Protein AF-A0A6C8Y350-F1 (afdb_monomer_lite)

Foldseek 3Di:
DLVVVLVVLVVVLVVLVVVLVVLVVVLVVLVVVLVVLVVVLVVLVVVLVVLVVVDDDDDDPVRVVVSVVVNVVSVVSSVVSVVVSVVSVVVSVVSVVVSVVSVVVSVVSVVVSVVSVVVVVVVVVD

Structure (mmCIF, N/CA/C/O backbone):
data_AF-A0A6C8Y350-F1
#
_entry.id   AF-A0A6C8Y350-F1
#
loop_
_atom_site.group_PDB
_atom_site.id
_atom_site.type_symbol
_atom_site.label_atom_id
_atom_site.label_alt_id
_atom_site.label_comp_id
_atom_site.label_asym_id
_atom_site.label_entity_id
_atom_site.label_seq_id
_atom_site.pdbx_PDB_ins_code
_atom_site.Cartn_x
_atom_site.Cartn_y
_atom_site.Cartn_z
_atom_site.occupancy
_atom_site.B_iso_or_equiv
_atom_site.auth_seq_id
_atom_site.auth_comp_id
_atom_site.auth_asym_id
_atom_site.auth_atom_id
_atom_site.pdbx_PDB_model_num
ATOM 1 N N . MET A 1 1 ? 29.084 -4.853 -32.382 1.00 86.06 1 MET A N 1
ATOM 2 C CA . MET A 1 1 ? 29.095 -4.407 -30.968 1.00 86.06 1 MET A CA 1
ATOM 3 C C . MET A 1 1 ? 27.786 -3.712 -30.556 1.00 86.06 1 MET A C 1
ATOM 5 O O . MET A 1 1 ? 27.165 -4.170 -29.607 1.00 86.06 1 MET A O 1
ATOM 9 N N . LEU A 1 2 ? 27.299 -2.685 -31.273 1.00 89.25 2 LEU A N 1
ATOM 10 C CA . LEU A 1 2 ? 26.067 -1.946 -30.910 1.00 89.25 2 LEU A CA 1
ATOM 11 C C . LEU A 1 2 ? 24.802 -2.822 -30.794 1.00 89.25 2 LEU A C 1
ATOM 13 O O . LEU A 1 2 ? 24.074 -2.724 -29.812 1.00 89.25 2 LEU A O 1
ATOM 17 N N . HIS A 1 3 ? 24.592 -3.763 -31.719 1.00 90.69 3 HIS A N 1
ATOM 18 C CA . HIS A 1 3 ? 23.486 -4.729 -31.644 1.00 90.69 3 HIS A CA 1
ATOM 19 C C . HIS A 1 3 ? 23.534 -5.631 -30.394 1.00 90.69 3 HIS A C 1
ATOM 21 O O . HIS A 1 3 ? 22.498 -5.986 -29.835 1.00 90.69 3 HIS A O 1
ATOM 27 N N . GLN A 1 4 ? 24.731 -6.002 -29.923 1.00 93.12 4 GLN A N 1
ATOM 28 C CA . GLN A 1 4 ? 24.886 -6.769 -28.680 1.00 93.12 4 GLN A CA 1
ATOM 29 C C . GLN A 1 4 ? 24.568 -5.895 -27.462 1.00 93.12 4 GLN A C 1
ATOM 31 O O . GLN A 1 4 ? 23.874 -6.344 -26.552 1.00 93.12 4 GLN A O 1
ATOM 36 N N . LEU A 1 5 ? 25.001 -4.630 -27.474 1.00 93.88 5 LEU A N 1
ATOM 37 C CA . LEU A 1 5 ? 24.667 -3.667 -26.426 1.00 93.88 5 LEU A CA 1
ATOM 38 C C . LEU A 1 5 ? 23.150 -3.420 -26.350 1.00 93.88 5 LEU A C 1
ATOM 40 O O . LEU A 1 5 ? 22.596 -3.391 -25.252 1.00 93.88 5 LEU A O 1
ATOM 44 N N . MET A 1 6 ? 22.469 -3.337 -27.498 1.00 94.44 6 MET A N 1
ATOM 45 C CA . MET A 1 6 ? 21.007 -3.243 -27.570 1.00 94.44 6 MET A CA 1
ATOM 46 C C . MET A 1 6 ? 20.327 -4.439 -26.891 1.00 94.44 6 MET A C 1
ATOM 48 O O . MET A 1 6 ? 19.475 -4.250 -26.024 1.00 94.44 6 MET A O 1
ATOM 52 N N . LYS A 1 7 ? 20.753 -5.673 -27.204 1.00 95.31 7 LYS A N 1
ATOM 53 C CA . LYS A 1 7 ? 20.214 -6.892 -26.570 1.00 95.31 7 LYS A CA 1
ATOM 54 C C . LYS A 1 7 ? 20.367 -6.873 -25.046 1.00 95.31 7 LYS A C 1
ATOM 56 O O . LYS A 1 7 ? 19.434 -7.244 -24.334 1.00 95.31 7 LYS A O 1
ATOM 61 N N . ILE A 1 8 ? 21.513 -6.411 -24.540 1.00 95.62 8 ILE A N 1
ATOM 62 C CA . ILE A 1 8 ? 21.757 -6.269 -23.095 1.00 95.62 8 ILE A CA 1
ATOM 63 C C . ILE A 1 8 ? 20.777 -5.260 -22.480 1.00 95.62 8 ILE A C 1
ATOM 65 O O . ILE A 1 8 ? 20.184 -5.530 -21.434 1.00 95.62 8 ILE A O 1
ATOM 69 N N . LYS A 1 9 ? 20.560 -4.109 -23.128 1.00 94.31 9 LYS A N 1
ATOM 70 C CA . LYS A 1 9 ? 19.629 -3.084 -22.633 1.00 94.31 9 LYS A CA 1
ATOM 71 C C . LYS A 1 9 ? 18.176 -3.558 -22.646 1.00 94.31 9 LYS A C 1
ATOM 73 O O . LYS A 1 9 ? 17.492 -3.357 -21.647 1.00 94.31 9 LYS A O 1
ATOM 78 N N . GLN A 1 10 ? 17.744 -4.257 -23.693 1.00 96.19 10 GLN A N 1
ATOM 79 C CA . GLN A 1 10 ? 16.412 -4.873 -23.773 1.00 96.19 10 GLN A CA 1
ATOM 80 C C . GLN A 1 10 ? 16.207 -5.967 -22.717 1.00 96.19 10 GLN A C 1
ATOM 82 O O . GLN A 1 10 ? 15.108 -6.153 -22.195 1.00 96.19 10 GLN A O 1
ATOM 87 N N . HIS A 1 11 ? 17.252 -6.730 -22.383 1.00 96.94 11 HIS A N 1
ATOM 88 C CA . HIS A 1 11 ? 17.182 -7.685 -21.278 1.00 96.94 11 HIS A CA 1
ATOM 89 C C . HIS A 1 11 ? 17.015 -6.970 -19.931 1.00 96.94 11 HIS A C 1
ATOM 91 O O . HIS A 1 11 ? 16.112 -7.313 -19.171 1.00 96.94 11 HIS A O 1
ATOM 97 N N . ARG A 1 12 ? 17.814 -5.926 -19.674 1.00 96.62 12 ARG A N 1
ATOM 98 C CA . ARG A 1 12 ? 17.698 -5.113 -18.455 1.00 96.62 12 ARG A CA 1
ATOM 99 C C . ARG A 1 12 ? 16.334 -4.433 -18.332 1.00 96.62 12 ARG A C 1
ATOM 101 O O . ARG A 1 12 ? 15.776 -4.394 -17.246 1.00 96.62 12 ARG A O 1
ATOM 108 N N . GLU A 1 13 ? 15.787 -3.925 -19.431 1.00 98.00 13 GLU A N 1
ATOM 109 C CA . GLU A 1 13 ? 14.442 -3.348 -19.463 1.00 98.00 13 GLU A CA 1
ATOM 110 C C . GLU A 1 13 ? 13.376 -4.365 -19.052 1.00 98.00 13 GLU A C 1
ATOM 112 O O . GLU A 1 13 ? 12.533 -4.061 -18.213 1.00 98.00 13 GLU A O 1
ATOM 117 N N . ARG A 1 14 ? 13.429 -5.585 -19.603 1.00 97.75 14 ARG A N 1
ATOM 118 C CA . ARG A 1 14 ? 12.512 -6.666 -19.217 1.00 97.75 14 ARG A CA 1
ATOM 119 C C . ARG A 1 14 ? 12.624 -6.998 -17.729 1.00 97.75 14 ARG A C 1
ATOM 121 O O . ARG A 1 14 ? 11.594 -7.147 -17.082 1.00 97.75 14 ARG A O 1
ATOM 128 N N . GLY A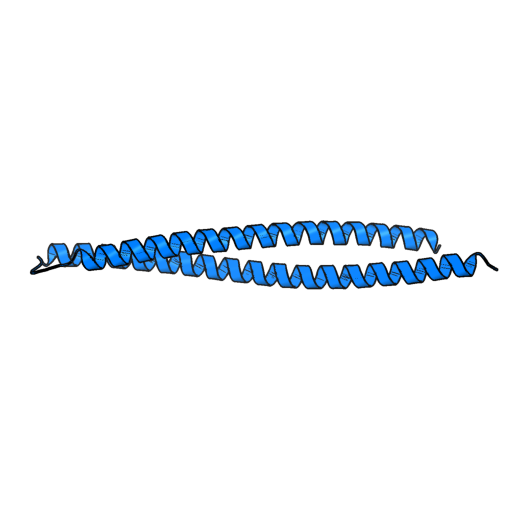 1 15 ? 13.845 -7.057 -17.191 1.00 97.94 15 GLY A N 1
ATOM 129 C CA . GLY A 1 15 ? 14.082 -7.231 -15.753 1.00 97.94 15 GLY A CA 1
ATOM 130 C C . GLY A 1 15 ? 13.403 -6.141 -14.920 1.00 97.94 15 GLY A C 1
ATOM 131 O O . GLY A 1 15 ? 12.556 -6.447 -14.089 1.00 97.94 15 GLY A O 1
ATOM 132 N N . LEU A 1 16 ? 13.671 -4.872 -15.238 1.00 97.69 16 LEU A N 1
ATOM 133 C CA . LEU A 1 16 ? 13.087 -3.726 -14.530 1.00 97.69 16 LEU A CA 1
ATOM 134 C C . LEU A 1 16 ? 11.557 -3.675 -14.628 1.00 97.69 16 LEU A C 1
ATOM 136 O O . LEU A 1 16 ? 10.896 -3.323 -13.659 1.00 97.69 16 LEU A O 1
ATOM 140 N N . ARG A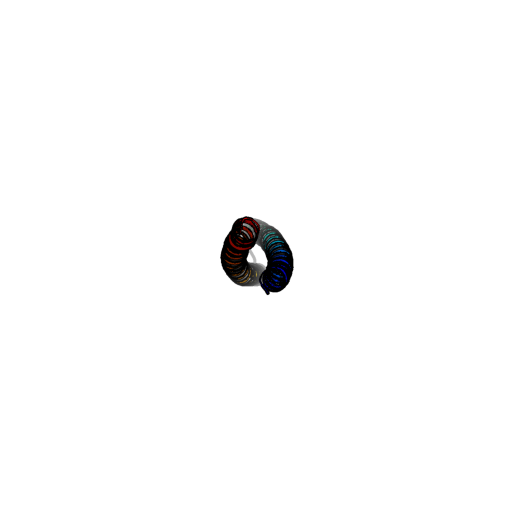 1 17 ? 10.969 -4.031 -15.778 1.00 97.94 17 ARG A N 1
ATOM 141 C CA . ARG A 1 17 ? 9.504 -4.106 -15.929 1.00 97.94 17 ARG A CA 1
ATOM 142 C C . ARG A 1 17 ? 8.896 -5.210 -15.062 1.00 97.94 17 ARG A C 1
ATOM 144 O O . ARG A 1 17 ? 7.820 -5.008 -14.504 1.00 97.94 17 ARG A O 1
ATOM 151 N N . ASN A 1 18 ? 9.567 -6.357 -14.951 1.00 98.06 18 ASN A N 1
ATOM 152 C CA . ASN A 1 18 ? 9.116 -7.456 -14.099 1.00 98.06 18 ASN A CA 1
ATOM 153 C C . ASN A 1 18 ? 9.198 -7.084 -12.615 1.00 98.06 18 ASN A C 1
ATOM 155 O O . ASN A 1 18 ? 8.242 -7.324 -11.882 1.00 98.06 18 ASN A O 1
ATOM 159 N N . GLU A 1 19 ? 10.306 -6.468 -12.195 1.00 97.69 19 GLU A N 1
ATOM 160 C CA . GLU A 1 19 ? 10.481 -5.944 -10.836 1.00 97.69 19 GLU A CA 1
ATOM 161 C C . GLU A 1 19 ? 9.413 -4.895 -10.518 1.00 97.69 19 GLU A C 1
ATOM 163 O O . GLU A 1 19 ? 8.705 -5.036 -9.529 1.00 97.69 19 GLU A O 1
ATOM 168 N N . LEU A 1 20 ? 9.191 -3.926 -11.412 1.00 97.94 20 LEU A N 1
ATOM 169 C CA . LEU A 1 20 ? 8.147 -2.913 -11.249 1.00 97.94 20 LEU A CA 1
ATOM 170 C C . LEU A 1 20 ? 6.764 -3.551 -11.066 1.00 97.94 20 LEU A C 1
ATOM 172 O O . LEU A 1 20 ? 6.050 -3.222 -10.125 1.00 97.94 20 LEU A O 1
ATOM 176 N N . ALA A 1 21 ? 6.397 -4.502 -11.930 1.00 97.69 21 ALA A N 1
ATOM 177 C CA . ALA A 1 21 ? 5.117 -5.197 -11.829 1.00 97.69 21 ALA A CA 1
ATOM 178 C C . ALA A 1 21 ? 4.977 -5.974 -10.510 1.00 97.69 21 ALA A C 1
ATOM 180 O O . ALA A 1 21 ? 3.879 -6.055 -9.956 1.00 97.69 21 ALA A O 1
ATOM 181 N N . HIS A 1 22 ? 6.069 -6.546 -10.001 1.00 97.94 22 HIS A N 1
ATOM 182 C CA . HIS A 1 22 ? 6.086 -7.219 -8.709 1.00 97.94 22 HIS A CA 1
ATOM 183 C C . HIS A 1 22 ? 5.900 -6.228 -7.552 1.00 97.94 22 HIS A C 1
ATOM 185 O O . HIS A 1 22 ? 4.991 -6.416 -6.743 1.00 97.94 22 HIS A O 1
ATOM 191 N N . THR A 1 23 ? 6.677 -5.143 -7.520 1.00 97.75 23 THR A N 1
ATOM 192 C CA . THR A 1 23 ? 6.593 -4.091 -6.496 1.00 97.75 23 THR A CA 1
ATOM 193 C C . THR A 1 23 ? 5.208 -3.442 -6.473 1.00 97.75 23 THR A C 1
ATOM 195 O O . THR A 1 23 ? 4.628 -3.283 -5.401 1.00 97.75 23 THR A O 1
ATOM 198 N N . THR A 1 24 ? 4.608 -3.158 -7.636 1.00 96.75 24 THR A N 1
ATOM 199 C CA . THR A 1 24 ? 3.238 -2.627 -7.720 1.00 96.75 24 THR A CA 1
ATOM 200 C C . THR A 1 24 ? 2.211 -3.599 -7.129 1.00 96.75 24 THR A C 1
ATOM 202 O O . THR A 1 24 ? 1.317 -3.168 -6.401 1.00 96.75 24 THR A O 1
ATOM 205 N N . ARG A 1 25 ? 2.330 -4.910 -7.391 1.00 97.94 25 ARG A N 1
ATOM 206 C CA . ARG A 1 25 ? 1.424 -5.916 -6.801 1.00 97.94 25 ARG A CA 1
ATOM 207 C C . ARG A 1 25 ? 1.564 -5.985 -5.284 1.00 97.94 25 ARG A C 1
ATOM 209 O O . ARG A 1 25 ? 0.549 -5.990 -4.596 1.00 97.94 25 ARG A O 1
ATOM 216 N N . LEU A 1 26 ? 2.794 -6.006 -4.768 1.00 98.00 26 LEU A N 1
ATOM 217 C CA . LEU A 1 26 ? 3.040 -5.986 -3.323 1.00 98.00 26 LEU A CA 1
ATOM 218 C C . LEU A 1 26 ? 2.462 -4.722 -2.681 1.00 98.00 26 LEU A C 1
ATOM 220 O O . LEU A 1 26 ? 1.812 -4.799 -1.643 1.00 98.00 26 LEU A O 1
ATOM 224 N N . ARG A 1 27 ? 2.632 -3.560 -3.324 1.00 97.75 27 ARG A N 1
ATOM 225 C CA . ARG A 1 27 ? 2.075 -2.293 -2.837 1.00 97.75 27 ARG A CA 1
ATOM 226 C C . ARG A 1 27 ? 0.551 -2.350 -2.730 1.00 97.75 27 ARG A C 1
ATOM 228 O O . ARG A 1 27 ? 0.009 -1.958 -1.702 1.00 97.75 27 ARG A O 1
ATOM 235 N N . GLN A 1 28 ? -0.122 -2.889 -3.748 1.00 97.31 28 GLN A N 1
ATOM 236 C CA . GLN A 1 28 ? -1.577 -3.081 -3.742 1.00 97.31 28 GLN A CA 1
ATOM 237 C C . GLN A 1 28 ? -2.039 -4.062 -2.656 1.00 97.31 28 GLN A C 1
ATOM 239 O O . GLN A 1 28 ? -3.062 -3.826 -2.021 1.00 97.31 28 GLN A O 1
ATOM 244 N N . GLN A 1 29 ? -1.292 -5.143 -2.414 1.00 98.06 29 GLN A N 1
ATOM 245 C CA . GLN A 1 29 ? -1.593 -6.085 -1.329 1.00 98.06 29 GLN A CA 1
ATOM 246 C C . GLN A 1 29 ? -1.497 -5.409 0.042 1.00 98.06 29 GLN A C 1
ATOM 248 O O . GLN A 1 29 ? -2.428 -5.503 0.837 1.00 98.06 29 GLN A O 1
ATOM 253 N N . VAL A 1 30 ? -0.423 -4.655 0.290 1.00 98.06 30 VAL A N 1
ATOM 254 C CA . VAL A 1 30 ? -0.251 -3.900 1.541 1.00 98.06 30 VAL A CA 1
ATOM 255 C C . VAL A 1 30 ? -1.359 -2.854 1.716 1.00 98.06 30 VAL A C 1
ATOM 257 O O . VAL A 1 30 ? -1.876 -2.676 2.815 1.00 98.06 30 VAL A O 1
ATOM 260 N N . GLU A 1 31 ? -1.773 -2.180 0.642 1.00 97.75 31 GLU A N 1
ATOM 261 C CA . GLU A 1 31 ? -2.889 -1.226 0.676 1.00 97.75 31 GLU A CA 1
ATOM 262 C C . GLU A 1 31 ? -4.218 -1.901 1.068 1.00 97.75 31 GLU A C 1
ATOM 264 O O . GLU A 1 31 ? -4.959 -1.379 1.906 1.00 97.75 31 GLU A O 1
ATOM 269 N N . GLN A 1 32 ? -4.489 -3.097 0.536 1.00 98.19 32 GLN A N 1
ATOM 270 C CA . GLN A 1 32 ? -5.648 -3.905 0.927 1.00 98.19 32 GLN A CA 1
ATOM 271 C C . GLN A 1 32 ? -5.574 -4.336 2.398 1.00 98.19 32 GLN A C 1
ATOM 273 O O . GLN A 1 32 ? -6.566 -4.218 3.118 1.00 98.19 32 GLN A O 1
ATOM 278 N N . GLU A 1 33 ? -4.408 -4.778 2.874 1.00 98.00 33 GLU A N 1
ATOM 279 C CA . GLU A 1 33 ? -4.200 -5.136 4.282 1.00 98.00 33 GLU A CA 1
ATOM 280 C C . GLU A 1 33 ? -4.441 -3.945 5.218 1.00 98.00 33 GLU A C 1
ATOM 282 O O . GLU A 1 33 ? -5.121 -4.088 6.234 1.00 98.00 33 GLU A O 1
ATOM 287 N N . ILE A 1 34 ? -3.948 -2.752 4.864 1.00 98.25 34 ILE A N 1
ATOM 288 C CA . ILE A 1 34 ? -4.207 -1.519 5.622 1.00 98.25 34 ILE A CA 1
ATOM 289 C C . ILE A 1 34 ? -5.712 -1.248 5.702 1.00 98.25 34 ILE A C 1
ATOM 291 O O . ILE A 1 34 ? -6.213 -0.934 6.783 1.00 98.25 34 ILE A O 1
ATOM 295 N N . SER A 1 35 ? -6.435 -1.381 4.587 1.00 98.06 35 SER A N 1
ATOM 296 C CA . SER A 1 35 ? -7.885 -1.164 4.546 1.00 98.06 35 SER A CA 1
ATOM 297 C C . SER A 1 35 ? -8.639 -2.149 5.449 1.00 98.06 35 SER A C 1
ATOM 299 O O . SER A 1 35 ? -9.472 -1.731 6.257 1.00 98.06 35 SER A O 1
ATOM 301 N N . LEU A 1 36 ? -8.287 -3.437 5.402 1.00 98.31 36 LEU A N 1
ATOM 302 C CA . LEU A 1 36 ? -8.869 -4.465 6.272 1.00 98.31 36 LEU A CA 1
ATOM 303 C C . LEU A 1 36 ? -8.580 -4.194 7.754 1.00 98.31 36 LEU A C 1
ATOM 305 O O . LEU A 1 36 ? -9.481 -4.261 8.591 1.00 98.31 36 LEU A O 1
ATOM 309 N N . LEU A 1 37 ? -7.342 -3.823 8.095 1.00 98.31 37 LEU A N 1
ATOM 310 C CA . LEU A 1 37 ? -6.976 -3.463 9.466 1.00 98.31 37 LEU A CA 1
ATOM 311 C C . LEU A 1 37 ? -7.742 -2.227 9.955 1.00 98.31 37 LEU A C 1
ATOM 313 O O . LEU A 1 37 ? -8.166 -2.187 11.109 1.00 98.31 37 LEU A O 1
ATOM 317 N N . GLN A 1 38 ? -7.953 -1.225 9.097 1.00 98.19 38 GLN A N 1
ATOM 318 C CA . GLN A 1 38 ? -8.768 -0.052 9.427 1.00 98.19 38 GLN A CA 1
ATOM 319 C C . GLN A 1 38 ? -10.224 -0.432 9.692 1.00 98.19 38 GLN A C 1
ATOM 321 O O . GLN A 1 38 ? -10.800 0.049 10.670 1.00 98.19 38 GLN A O 1
ATOM 326 N N . GLN A 1 39 ? -10.802 -1.319 8.878 1.00 98.19 39 GLN A N 1
ATOM 327 C CA . GLN A 1 39 ? -12.146 -1.837 9.113 1.00 98.19 39 GLN A CA 1
ATOM 328 C C . GLN A 1 39 ? -12.229 -2.545 10.470 1.00 98.19 39 GLN A C 1
ATOM 330 O O . GLN A 1 39 ? -13.058 -2.175 11.300 1.00 98.19 39 GLN A O 1
ATOM 335 N N . HIS A 1 40 ? -11.319 -3.481 10.752 1.00 97.56 40 HIS A N 1
ATOM 336 C CA . HIS A 1 40 ? -11.277 -4.174 12.043 1.00 97.56 40 HIS A CA 1
ATOM 337 C C . HIS A 1 40 ? -11.103 -3.201 13.217 1.00 97.56 40 HIS A C 1
ATOM 339 O O . HIS A 1 40 ? -11.733 -3.351 14.264 1.00 97.56 40 HIS A O 1
ATOM 345 N N . ARG A 1 41 ? -10.268 -2.170 13.055 1.00 97.56 41 ARG A N 1
ATOM 346 C CA . ARG A 1 41 ? -10.059 -1.142 14.080 1.00 97.56 41 ARG A CA 1
ATOM 347 C C . ARG A 1 41 ? -11.334 -0.347 14.365 1.00 97.56 41 ARG A C 1
ATOM 349 O O . ARG A 1 41 ? -11.607 -0.049 15.528 1.00 97.56 41 ARG A O 1
ATOM 356 N N . ASN A 1 42 ? -12.109 -0.031 13.331 1.00 97.38 42 ASN A N 1
ATOM 357 C CA . ASN A 1 42 ? -13.400 0.637 13.473 1.00 97.38 42 ASN A CA 1
ATOM 358 C C . ASN A 1 42 ? -14.427 -0.274 14.152 1.00 97.38 42 ASN A C 1
ATOM 360 O O . ASN A 1 42 ? -15.064 0.159 15.100 1.00 97.38 42 ASN A O 1
ATOM 364 N N . GLU A 1 43 ? -14.503 -1.555 13.788 1.00 97.56 43 GLU A N 1
ATOM 365 C CA . GLU A 1 43 ? -15.397 -2.510 14.460 1.00 97.56 43 GLU A CA 1
ATOM 366 C C . GLU A 1 43 ? -15.095 -2.641 15.963 1.00 97.56 43 GLU A C 1
ATOM 368 O O . GLU A 1 43 ? -16.005 -2.755 16.785 1.00 97.56 43 GLU A O 1
ATOM 373 N N . ILE A 1 44 ? -13.813 -2.615 16.348 1.00 96.62 44 ILE A N 1
ATOM 374 C CA . ILE A 1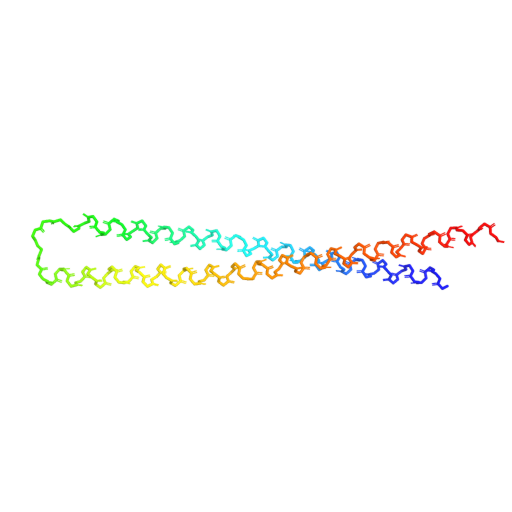 44 ? -13.405 -2.589 17.760 1.00 96.62 44 ILE A CA 1
ATOM 375 C C . ILE A 1 44 ? -13.857 -1.299 18.435 1.00 96.62 44 ILE A C 1
ATOM 377 O O . ILE A 1 44 ? -14.375 -1.350 19.550 1.00 96.62 44 ILE A O 1
ATOM 381 N N . LYS A 1 45 ? -13.676 -0.156 17.771 1.00 95.81 45 LYS A N 1
ATOM 382 C CA . LYS A 1 45 ? -14.116 1.144 18.277 1.00 95.81 45 LYS A CA 1
ATOM 383 C C . LYS A 1 45 ? -15.632 1.183 18.476 1.00 95.81 45 LYS A C 1
ATOM 385 O O . LYS A 1 45 ? -16.077 1.642 19.521 1.00 95.81 45 LYS A O 1
ATOM 390 N N . ASP A 1 46 ? -16.405 0.663 17.531 1.00 96.25 46 ASP A N 1
ATOM 391 C CA . ASP A 1 46 ? -17.866 0.642 17.603 1.00 96.25 46 ASP A CA 1
ATOM 392 C C . ASP A 1 46 ? -18.343 -0.256 18.751 1.00 96.25 46 ASP A C 1
ATOM 394 O O . ASP A 1 46 ? -19.163 0.155 19.569 1.00 96.25 46 ASP A O 1
ATOM 398 N N . LYS A 1 47 ? -17.758 -1.455 18.891 1.00 94.81 47 LYS A N 1
ATOM 399 C CA . LYS A 1 47 ? -18.028 -2.348 20.034 1.00 94.81 47 LYS A CA 1
ATOM 400 C C . LYS A 1 47 ? -17.671 -1.697 21.366 1.00 94.81 47 LYS A C 1
ATOM 402 O O . LYS A 1 47 ? -18.419 -1.836 22.330 1.00 94.81 47 LYS A O 1
ATOM 407 N N . TRP A 1 48 ? -16.550 -0.983 21.419 1.00 94.00 48 TRP A N 1
ATOM 408 C CA . TRP A 1 48 ? -16.137 -0.249 22.609 1.00 94.00 48 TRP A CA 1
ATOM 409 C C . TRP A 1 48 ? -17.150 0.852 22.954 1.00 94.00 48 TRP A C 1
ATOM 411 O O . TRP A 1 48 ? -17.600 0.936 24.093 1.00 94.00 48 TRP A O 1
ATOM 421 N N . GLN A 1 49 ? -17.583 1.646 21.973 1.00 91.50 49 GLN A N 1
ATOM 422 C CA . GLN A 1 49 ? -18.594 2.686 22.177 1.00 91.50 49 GLN A CA 1
ATOM 423 C C . GLN A 1 49 ? -19.927 2.116 22.668 1.00 91.50 49 GLN A C 1
ATOM 425 O O . GLN A 1 49 ? -20.502 2.660 23.609 1.00 91.50 49 GLN A O 1
ATOM 430 N N . LEU A 1 50 ? -20.394 1.009 22.086 1.00 91.88 50 LEU A N 1
ATOM 431 C CA . LEU A 1 50 ? -21.609 0.326 22.535 1.00 91.88 50 LEU A CA 1
ATOM 432 C C . LEU A 1 50 ? -21.485 -0.145 23.987 1.00 91.88 50 LEU A C 1
ATOM 434 O O . LEU A 1 50 ? -22.360 0.144 24.798 1.00 91.88 50 LEU A O 1
ATOM 438 N N . ALA A 1 51 ? -20.365 -0.772 24.345 1.00 88.69 51 ALA A N 1
ATOM 439 C CA . ALA A 1 51 ? -20.121 -1.228 25.710 1.00 88.69 51 ALA A CA 1
ATOM 440 C C . ALA A 1 51 ? -20.027 -0.071 26.727 1.00 88.69 51 ALA A C 1
ATOM 442 O O . ALA A 1 51 ? -20.329 -0.258 27.905 1.00 88.69 51 ALA A O 1
ATOM 443 N N . CYS A 1 52 ? -19.649 1.139 26.298 1.00 87.00 52 CYS A N 1
ATOM 444 C CA . CYS A 1 52 ? -19.733 2.334 27.141 1.00 87.00 52 CYS A CA 1
ATOM 445 C C . CYS A 1 52 ? -21.175 2.785 27.400 1.00 87.00 52 CYS A C 1
ATOM 447 O O . CYS A 1 52 ? -21.463 3.300 28.478 1.00 87.00 52 CYS A O 1
ATOM 449 N N . LEU A 1 53 ? -22.074 2.592 26.434 1.00 85.69 53 LEU A N 1
ATOM 450 C CA . LEU A 1 53 ? -23.487 2.961 26.556 1.00 85.69 53 LEU A CA 1
ATOM 451 C C . LEU A 1 53 ? -24.290 1.964 27.400 1.00 85.69 53 LEU A C 1
ATOM 453 O O . LEU A 1 53 ? -25.320 2.336 27.953 1.00 85.69 53 LEU A O 1
ATOM 457 N N . GLU A 1 54 ? -23.823 0.721 27.532 1.00 82.00 54 GLU A N 1
ATOM 458 C CA . GLU A 1 54 ? -24.447 -0.304 28.384 1.00 82.00 54 GLU A CA 1
ATOM 459 C C . GLU A 1 54 ? -24.372 0.031 29.883 1.00 82.00 54 GLU A C 1
ATOM 461 O O . GLU A 1 54 ? -25.128 -0.517 30.688 1.00 82.00 54 GLU A O 1
ATOM 466 N N . LEU A 1 55 ? -23.481 0.946 30.280 1.00 78.44 55 LEU A N 1
ATOM 467 C CA . LEU A 1 55 ? -23.291 1.317 31.674 1.00 78.44 55 LEU A CA 1
ATOM 468 C C . LEU A 1 55 ? -24.241 2.450 32.096 1.00 78.44 55 LEU A C 1
ATOM 470 O O . LEU A 1 55 ? -23.885 3.627 32.089 1.00 78.44 55 LEU A O 1
ATOM 474 N N . THR A 1 56 ? -25.465 2.097 32.488 1.00 77.25 56 THR A N 1
ATOM 475 C CA . THR A 1 56 ? -26.474 3.065 32.957 1.00 77.25 56 THR A CA 1
ATOM 476 C C . THR A 1 56 ? -26.947 2.779 34.380 1.00 77.25 56 THR A C 1
ATOM 478 O O . THR A 1 56 ? -27.192 1.627 34.733 1.00 77.25 56 THR A O 1
ATOM 481 N N . GLY A 1 57 ? -27.167 3.832 35.173 1.00 78.38 57 GLY A N 1
ATOM 482 C CA . GLY A 1 57 ? -27.776 3.742 36.505 1.00 78.38 57 GLY A CA 1
ATOM 483 C C . GLY A 1 57 ? -26.784 3.511 37.650 1.00 78.38 57 GLY A C 1
ATOM 484 O O . GLY A 1 57 ? -25.598 3.814 37.538 1.00 78.38 57 GLY A O 1
ATOM 485 N N . VAL A 1 58 ? -27.290 3.021 38.787 1.00 80.50 58 VAL A N 1
ATOM 486 C CA . VAL A 1 58 ? -26.470 2.647 39.951 1.00 80.50 58 VAL A CA 1
ATOM 487 C C . VAL A 1 58 ? -25.937 1.234 39.745 1.00 80.50 58 VAL A C 1
ATOM 489 O O . VAL A 1 58 ? -26.693 0.318 39.431 1.00 80.50 58 VAL A O 1
ATOM 492 N N . ILE A 1 59 ? -24.633 1.061 39.934 1.00 84.56 59 ILE A N 1
ATOM 493 C CA . ILE A 1 59 ? -23.889 -0.127 39.511 1.00 84.56 59 ILE A CA 1
ATOM 494 C C . ILE A 1 59 ? -23.086 -0.659 40.687 1.00 84.56 59 ILE A C 1
ATOM 496 O O . ILE A 1 59 ? -22.437 0.104 41.403 1.00 84.56 59 ILE A O 1
ATOM 500 N N . ASP A 1 60 ? -23.111 -1.976 40.874 1.00 89.88 60 ASP A N 1
ATOM 501 C CA . ASP A 1 60 ? -22.288 -2.650 41.876 1.00 89.88 60 ASP A CA 1
ATOM 502 C C . ASP A 1 60 ? -20.798 -2.483 41.533 1.00 89.88 60 ASP A C 1
ATOM 504 O O . ASP A 1 60 ? -20.382 -2.588 40.375 1.00 89.88 60 ASP A O 1
ATOM 508 N N . HIS A 1 61 ? -19.973 -2.278 42.557 1.00 87.56 61 HIS A N 1
ATOM 509 C CA . HIS A 1 61 ? -18.524 -2.190 42.440 1.00 87.56 61 HIS A CA 1
ATOM 510 C C . HIS A 1 61 ? -17.898 -3.372 41.672 1.00 87.56 61 HIS A C 1
ATOM 512 O O . HIS A 1 61 ? -17.006 -3.174 40.848 1.00 87.56 61 HIS A O 1
ATOM 518 N N . ARG A 1 62 ? -18.393 -4.604 41.858 1.00 89.31 62 ARG A N 1
ATOM 519 C CA . ARG A 1 62 ? -17.907 -5.789 41.120 1.00 89.31 62 ARG A CA 1
ATOM 520 C C . ARG A 1 62 ? -18.243 -5.756 39.631 1.00 89.31 62 ARG A C 1
ATOM 522 O O . ARG A 1 62 ? -17.556 -6.397 38.835 1.00 89.31 62 ARG A O 1
ATOM 529 N N . VAL A 1 63 ? -19.334 -5.090 39.260 1.00 88.50 63 VAL A N 1
ATOM 530 C CA . VAL A 1 63 ? -19.727 -4.894 37.858 1.00 88.50 63 VAL A CA 1
ATOM 531 C C . VAL A 1 63 ? -18.848 -3.813 37.239 1.00 88.50 63 VAL A C 1
ATOM 533 O O . VAL A 1 63 ? -18.326 -4.016 36.146 1.00 88.50 63 VAL A O 1
ATOM 536 N N . LEU A 1 64 ? -18.592 -2.730 37.977 1.00 89.12 64 LEU A N 1
ATOM 537 C CA . LEU A 1 64 ? -17.695 -1.658 37.548 1.00 89.12 64 LEU A CA 1
ATOM 538 C C . LEU A 1 64 ? -16.268 -2.163 37.272 1.00 89.12 64 LEU A C 1
ATOM 540 O O . LEU A 1 64 ? -15.704 -1.827 36.234 1.00 89.12 64 LEU A O 1
ATOM 544 N N . ILE A 1 65 ? -15.703 -3.001 38.153 1.00 91.50 65 ILE A N 1
ATOM 545 C CA . ILE A 1 65 ? -14.365 -3.588 37.947 1.00 91.50 65 ILE A CA 1
ATOM 546 C C . ILE A 1 65 ? -14.328 -4.407 36.652 1.00 91.50 65 ILE A C 1
ATOM 548 O O . ILE A 1 65 ? -13.507 -4.129 35.780 1.00 91.50 65 ILE A O 1
ATOM 552 N N . ARG A 1 66 ? -15.251 -5.362 36.482 1.00 89.62 66 ARG A N 1
ATOM 553 C CA . ARG A 1 66 ? -15.298 -6.219 35.284 1.00 89.62 66 ARG A CA 1
ATOM 554 C C . ARG A 1 66 ? -15.480 -5.416 34.000 1.00 89.62 66 ARG A C 1
ATOM 556 O O . ARG A 1 66 ? -14.865 -5.721 32.982 1.00 89.62 66 ARG A O 1
ATOM 563 N N . TRP A 1 67 ? -16.299 -4.371 34.046 1.00 90.88 67 TRP A N 1
ATOM 564 C CA . TRP A 1 6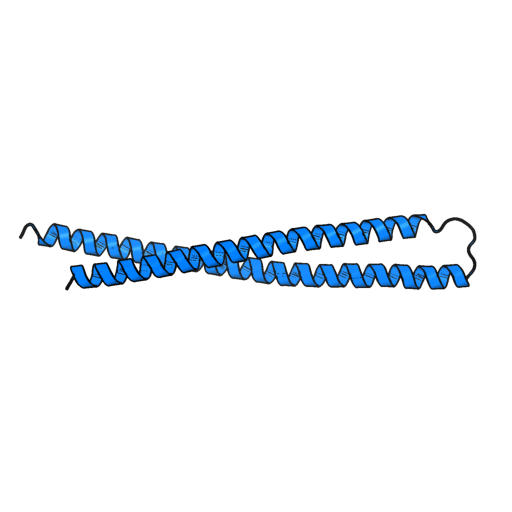7 ? -16.450 -3.476 32.910 1.00 90.88 67 TRP A CA 1
ATOM 565 C C . TRP A 1 67 ? -15.153 -2.719 32.605 1.00 90.88 67 TRP A C 1
ATOM 567 O O . TRP A 1 67 ? -14.762 -2.642 31.445 1.00 90.88 67 TRP A O 1
ATOM 577 N N . SER A 1 68 ? -14.442 -2.223 33.623 1.00 91.00 68 SER A N 1
ATOM 578 C CA . SER A 1 68 ? -13.166 -1.520 33.428 1.00 91.00 68 SER A CA 1
ATOM 579 C C . SER A 1 68 ? -12.097 -2.413 32.785 1.00 91.00 68 SER A C 1
ATOM 581 O O . SER A 1 68 ? -11.393 -1.973 31.876 1.00 91.00 68 SER A O 1
ATOM 583 N N . GLU A 1 69 ? -12.039 -3.691 33.171 1.00 93.19 69 GLU A N 1
ATOM 584 C CA . GLU A 1 69 ? -11.162 -4.692 32.553 1.00 93.19 69 GLU A CA 1
ATOM 585 C C . GLU A 1 69 ? -11.530 -4.919 31.081 1.00 93.19 69 GLU A C 1
ATOM 587 O O . GLU A 1 69 ? -10.661 -4.977 30.207 1.00 93.19 69 GLU A O 1
ATOM 592 N N . HIS A 1 70 ? -12.830 -4.991 30.786 1.00 92.31 70 HIS A N 1
ATOM 593 C CA . HIS A 1 70 ? -13.336 -5.143 29.423 1.00 92.31 70 HIS A CA 1
ATOM 594 C C . HIS A 1 70 ? -13.013 -3.924 28.547 1.00 92.31 70 HIS A C 1
ATOM 596 O O . HIS A 1 70 ? -12.561 -4.078 27.411 1.00 92.31 70 HIS A O 1
ATOM 602 N N . MET A 1 71 ? -13.153 -2.708 29.086 1.00 92.88 71 MET A N 1
ATOM 603 C CA . MET A 1 71 ? -12.774 -1.467 28.397 1.00 92.88 71 MET A CA 1
ATOM 604 C C . MET A 1 71 ? -11.278 -1.424 28.107 1.00 92.88 71 MET A C 1
ATOM 606 O O . MET A 1 71 ? -10.865 -1.102 26.991 1.00 92.88 71 MET A O 1
ATOM 610 N N . HIS A 1 72 ? -10.462 -1.809 29.087 1.00 94.62 72 HIS A N 1
ATOM 611 C CA . HIS A 1 72 ? -9.022 -1.889 28.903 1.00 94.62 72 HIS A CA 1
ATOM 612 C C . HIS A 1 72 ? -8.648 -2.912 27.817 1.00 94.62 72 HIS A C 1
ATOM 614 O O . HIS A 1 72 ? -7.789 -2.640 26.979 1.00 94.62 72 HIS A O 1
ATOM 620 N N . SER A 1 73 ? -9.350 -4.049 27.739 1.00 95.88 73 SER A N 1
ATOM 621 C CA . SER A 1 73 ? -9.161 -5.024 26.656 1.00 95.88 73 SER A CA 1
ATOM 622 C C . SER A 1 73 ? -9.425 -4.429 25.266 1.00 95.88 73 SER A C 1
ATOM 624 O O . SER A 1 73 ? -8.657 -4.688 24.335 1.00 95.88 73 SER A O 1
ATOM 626 N N . TYR A 1 74 ? -10.480 -3.621 25.100 1.00 95.88 74 TYR A N 1
ATOM 627 C CA . TYR A 1 74 ? -10.745 -2.931 23.831 1.00 95.88 74 TYR A CA 1
ATOM 628 C C . TYR A 1 74 ? -9.646 -1.936 23.475 1.00 95.88 74 TYR A C 1
ATOM 630 O O . TYR A 1 74 ? -9.189 -1.936 22.330 1.00 95.88 74 TYR A O 1
ATOM 638 N N . GLN A 1 75 ? -9.194 -1.141 24.448 1.00 95.44 75 GLN A N 1
ATOM 639 C CA . GLN A 1 75 ? -8.100 -0.195 24.254 1.00 95.44 75 GLN A CA 1
ATOM 640 C C . GLN A 1 75 ? -6.839 -0.908 23.750 1.00 95.44 75 GLN A C 1
ATOM 642 O O . GLN A 1 75 ? -6.303 -0.532 22.708 1.00 95.44 75 GLN A O 1
ATOM 647 N N . LEU A 1 76 ? -6.413 -1.982 24.426 1.00 97.19 76 LEU A N 1
ATOM 648 C CA . LEU A 1 76 ? -5.223 -2.747 24.040 1.00 97.19 76 LEU A CA 1
ATOM 649 C C . LEU A 1 76 ? -5.329 -3.295 22.612 1.00 97.19 76 LEU A C 1
ATOM 651 O O . LEU A 1 76 ? -4.384 -3.194 21.830 1.00 97.19 76 LEU A O 1
ATOM 655 N N . LYS A 1 77 ? -6.490 -3.844 22.235 1.00 97.25 77 LYS A N 1
ATOM 656 C CA . LYS A 1 77 ? -6.704 -4.353 20.871 1.00 97.25 77 LYS A CA 1
ATOM 657 C C . LYS A 1 77 ? -6.694 -3.227 19.834 1.00 97.25 77 LYS A C 1
ATOM 659 O O . LYS A 1 77 ? -6.110 -3.387 18.765 1.00 97.25 77 LYS A O 1
ATOM 664 N N . TYR A 1 78 ? -7.315 -2.089 20.138 1.00 97.25 78 TYR A N 1
ATOM 665 C CA . TYR A 1 78 ? -7.352 -0.926 19.250 1.00 97.25 78 TYR A CA 1
ATOM 666 C C . TYR A 1 78 ? -5.955 -0.337 19.009 1.00 97.25 78 TYR A C 1
ATOM 668 O O . TYR A 1 78 ? -5.621 0.035 17.879 1.00 97.25 78 TYR A O 1
ATOM 676 N N . GLU A 1 79 ? -5.136 -0.267 20.059 1.00 97.62 79 GLU A N 1
ATOM 677 C CA . GLU A 1 79 ? -3.742 0.174 19.990 1.00 97.62 79 GLU A CA 1
ATOM 678 C C . GLU A 1 79 ? -2.879 -0.814 19.202 1.00 97.62 79 GLU A C 1
ATOM 680 O O . GLU A 1 79 ? -2.142 -0.390 18.312 1.00 97.62 79 GLU A O 1
ATOM 685 N N . ALA A 1 80 ? -3.029 -2.121 19.442 1.00 97.94 80 ALA A N 1
ATOM 686 C CA . ALA A 1 80 ? -2.304 -3.158 18.708 1.00 97.94 80 ALA A CA 1
ATOM 687 C C . ALA A 1 80 ? -2.579 -3.097 17.195 1.00 97.94 80 ALA A C 1
ATOM 689 O O . ALA A 1 80 ? -1.643 -3.103 16.394 1.00 97.94 80 ALA A O 1
ATOM 690 N N . ILE A 1 81 ? -3.846 -2.954 16.785 1.00 98.19 81 ILE A N 1
ATOM 691 C CA . ILE A 1 81 ? -4.182 -2.774 15.363 1.00 98.19 81 ILE A CA 1
ATOM 692 C C . ILE A 1 81 ? -3.629 -1.442 14.837 1.00 98.19 81 ILE A C 1
ATOM 694 O O . ILE A 1 81 ? -3.124 -1.379 13.718 1.00 98.19 81 ILE A O 1
ATOM 698 N N . GLY A 1 82 ? -3.665 -0.374 15.641 1.00 98.12 82 GLY A N 1
ATOM 699 C CA . GLY A 1 82 ? -3.053 0.908 15.283 1.00 98.12 82 GLY A CA 1
ATOM 700 C C . GLY A 1 82 ? -1.553 0.792 14.983 1.00 98.12 82 GLY A C 1
ATOM 701 O O . GLY A 1 82 ? -1.078 1.361 13.999 1.00 98.12 82 GLY A O 1
ATOM 702 N N . GLN A 1 83 ? -0.819 0.013 15.779 1.00 98.19 83 GLN A N 1
ATOM 703 C CA . GLN A 1 83 ? 0.601 -0.270 15.549 1.00 98.19 83 GLN A CA 1
ATOM 704 C C . GLN A 1 83 ? 0.819 -1.084 14.265 1.00 98.19 83 GLN A C 1
ATOM 706 O O . GLN A 1 83 ? 1.701 -0.746 13.476 1.00 98.19 83 GLN A O 1
ATOM 711 N N . GLN A 1 84 ? -0.012 -2.101 14.011 1.00 98.12 84 GLN A N 1
ATOM 712 C CA . GLN A 1 84 ? 0.046 -2.890 12.774 1.00 98.12 84 GLN A CA 1
ATOM 713 C C . GLN A 1 84 ? -0.198 -2.028 11.529 1.00 98.12 84 GLN A C 1
ATOM 715 O O . GLN A 1 84 ? 0.553 -2.132 10.562 1.00 98.12 84 GLN A O 1
ATOM 720 N N . ILE A 1 85 ? -1.191 -1.130 11.564 1.00 98.38 85 ILE A N 1
ATOM 721 C CA . ILE A 1 85 ? -1.453 -0.179 10.472 1.00 98.38 85 ILE A CA 1
ATOM 722 C C . ILE A 1 85 ? -0.231 0.711 10.230 1.00 98.38 85 ILE A C 1
ATOM 724 O O . ILE A 1 85 ? 0.179 0.874 9.084 1.00 98.38 85 ILE A O 1
ATOM 728 N N . SER A 1 86 ? 0.368 1.260 11.291 1.00 98.25 86 SER A N 1
ATOM 729 C CA . SER A 1 86 ? 1.560 2.112 11.180 1.00 98.25 86 SER A CA 1
ATOM 730 C C . SER A 1 86 ? 2.729 1.373 10.519 1.00 98.25 86 SER A C 1
ATOM 732 O O . SER A 1 86 ? 3.354 1.888 9.591 1.00 98.25 86 SER A O 1
ATOM 734 N N . MET A 1 87 ? 2.976 0.123 10.921 1.00 98.25 87 MET A N 1
ATOM 735 C CA . MET A 1 87 ? 4.001 -0.724 10.306 1.00 98.25 87 MET A CA 1
ATOM 736 C C . MET A 1 87 ? 3.718 -0.966 8.815 1.00 98.25 87 MET A C 1
ATOM 738 O O . MET A 1 87 ? 4.608 -0.803 7.982 1.00 98.25 87 MET A O 1
ATOM 742 N N . GLN A 1 88 ? 2.475 -1.291 8.453 1.00 98.06 88 GLN A N 1
ATOM 743 C CA . GLN A 1 88 ? 2.098 -1.512 7.055 1.00 98.06 88 GLN A CA 1
ATOM 744 C C . GLN A 1 88 ? 2.199 -0.232 6.212 1.00 98.06 88 GLN A C 1
ATOM 746 O O . GLN A 1 88 ? 2.652 -0.269 5.070 1.00 98.06 88 GLN A O 1
ATOM 751 N N . GLN A 1 89 ? 1.876 0.933 6.780 1.00 98.19 89 GLN A N 1
ATOM 752 C CA . GLN A 1 89 ? 2.063 2.230 6.118 1.00 98.19 89 GLN A CA 1
ATOM 753 C C . GLN A 1 89 ? 3.541 2.536 5.840 1.00 98.19 89 GLN A C 1
ATOM 755 O O . GLN A 1 89 ? 3.867 3.085 4.782 1.00 98.19 89 GLN A O 1
ATOM 760 N N . GLN A 1 90 ? 4.450 2.153 6.742 1.00 98.31 90 GLN A N 1
ATOM 761 C CA . GLN A 1 90 ? 5.892 2.263 6.496 1.00 98.31 90 GLN A CA 1
ATOM 762 C C . GLN A 1 90 ? 6.330 1.362 5.333 1.00 98.31 90 GLN A C 1
ATOM 764 O O . GLN A 1 90 ? 7.075 1.814 4.460 1.00 98.31 90 GLN A O 1
ATOM 769 N N . ILE A 1 91 ? 5.826 0.124 5.270 1.00 98.00 91 ILE A N 1
ATOM 770 C CA . ILE A 1 91 ? 6.099 -0.801 4.157 1.00 98.00 91 ILE A CA 1
ATOM 771 C C . ILE A 1 91 ? 5.561 -0.227 2.841 1.00 98.00 91 ILE A C 1
ATOM 773 O O . ILE A 1 91 ? 6.303 -0.153 1.863 1.00 98.00 91 ILE A O 1
ATOM 777 N N . HIS A 1 92 ? 4.317 0.256 2.819 1.00 98.06 92 HIS A N 1
ATOM 778 C CA . HIS A 1 92 ? 3.721 0.895 1.643 1.00 98.06 92 HIS A CA 1
ATOM 779 C C . HIS A 1 92 ? 4.559 2.086 1.151 1.00 98.06 92 HIS A C 1
ATOM 781 O O . HIS A 1 92 ? 4.810 2.232 -0.047 1.00 98.06 92 HIS A O 1
ATOM 787 N N . THR A 1 93 ? 5.031 2.929 2.074 1.00 98.00 93 THR A N 1
ATOM 788 C CA . THR A 1 93 ? 5.883 4.086 1.754 1.00 98.00 93 THR A CA 1
ATOM 789 C C . THR A 1 93 ? 7.206 3.643 1.130 1.00 98.00 93 THR A C 1
ATOM 791 O O . THR A 1 93 ? 7.617 4.187 0.105 1.00 98.00 93 THR A O 1
ATOM 794 N N . ARG A 1 94 ? 7.842 2.607 1.689 1.00 98.31 94 ARG A N 1
ATOM 795 C CA . ARG A 1 94 ? 9.068 2.024 1.132 1.00 98.31 94 ARG A CA 1
ATOM 796 C C . ARG A 1 94 ? 8.847 1.465 -0.276 1.00 98.31 94 ARG A C 1
ATOM 798 O O . ARG A 1 94 ? 9.625 1.783 -1.168 1.00 98.31 94 ARG A O 1
ATOM 805 N N . LEU A 1 95 ? 7.784 0.688 -0.488 1.00 98.00 95 LEU A N 1
ATOM 806 C CA . LEU A 1 95 ? 7.446 0.127 -1.803 1.00 98.00 95 LEU A CA 1
ATOM 807 C C . LEU A 1 95 ? 7.141 1.223 -2.832 1.00 98.00 95 LEU A C 1
ATOM 809 O O . LEU A 1 95 ? 7.509 1.098 -3.995 1.00 98.00 95 LEU A O 1
ATOM 813 N N . THR A 1 96 ? 6.512 2.321 -2.406 1.00 97.75 96 THR A N 1
ATOM 814 C CA . THR A 1 96 ? 6.263 3.489 -3.267 1.00 97.75 96 THR A CA 1
ATOM 815 C C . THR A 1 96 ? 7.575 4.135 -3.716 1.00 97.75 96 THR A C 1
ATOM 817 O O . THR A 1 96 ? 7.738 4.456 -4.892 1.00 97.75 96 THR A O 1
ATOM 820 N N . GLN A 1 97 ? 8.528 4.302 -2.797 1.00 98.00 97 GLN A N 1
ATOM 821 C CA . GLN A 1 97 ? 9.846 4.848 -3.117 1.00 98.00 97 GLN A CA 1
ATOM 822 C C . GLN A 1 97 ? 10.625 3.928 -4.072 1.00 98.00 97 GLN A C 1
ATOM 824 O O . GLN A 1 97 ? 11.188 4.395 -5.060 1.00 98.00 97 GLN A O 1
ATOM 829 N N . GLU A 1 98 ? 10.592 2.619 -3.826 1.00 97.75 98 GLU A N 1
ATOM 830 C CA . GLU A 1 98 ? 11.203 1.613 -4.698 1.00 97.75 98 GLU A CA 1
ATOM 831 C C . GLU A 1 98 ? 10.592 1.628 -6.110 1.00 97.75 98 GLU A C 1
ATOM 833 O O . GLU A 1 98 ? 11.314 1.598 -7.107 1.00 97.75 98 GLU A O 1
ATOM 838 N N . GLU A 1 99 ? 9.267 1.768 -6.222 1.00 97.31 99 GLU A N 1
ATOM 839 C CA . GLU A 1 99 ? 8.577 1.915 -7.508 1.00 97.31 99 GLU A CA 1
ATOM 840 C C . GLU A 1 99 ? 9.074 3.156 -8.276 1.00 97.31 99 GLU A C 1
ATOM 842 O O . GLU A 1 99 ? 9.369 3.072 -9.472 1.00 97.31 99 GLU A O 1
ATOM 847 N N . ILE A 1 100 ? 9.235 4.298 -7.598 1.00 97.75 100 ILE A N 1
ATOM 848 C CA . ILE A 1 100 ? 9.761 5.538 -8.197 1.00 97.75 100 ILE A CA 1
ATOM 849 C C . ILE A 1 100 ? 11.191 5.334 -8.722 1.00 97.75 100 ILE A C 1
ATOM 851 O O . ILE A 1 100 ? 11.518 5.779 -9.831 1.00 97.75 100 ILE A O 1
ATOM 855 N N . GLU A 1 101 ? 12.040 4.650 -7.957 1.00 97.94 101 GLU A N 1
ATOM 856 C CA . GLU A 1 101 ? 13.423 4.347 -8.335 1.00 97.94 101 GLU A CA 1
ATOM 857 C C . GLU A 1 101 ? 13.49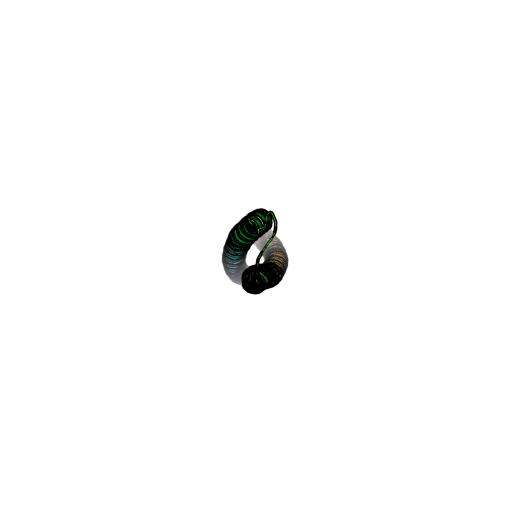0 3.412 -9.548 1.00 97.94 101 GLU A C 1
ATOM 859 O O . GLU A 1 101 ? 14.194 3.712 -10.521 1.00 97.94 101 GLU A O 1
ATOM 864 N N . LEU A 1 102 ? 12.695 2.338 -9.552 1.00 98.00 102 LEU A N 1
ATOM 865 C CA . LEU A 1 102 ? 12.561 1.409 -10.679 1.00 98.00 102 LEU A CA 1
ATOM 866 C C . LEU A 1 102 ? 12.079 2.117 -11.948 1.00 98.00 102 LEU A C 1
ATOM 868 O O . LEU A 1 102 ? 12.662 1.929 -13.020 1.00 98.00 102 LEU A O 1
ATOM 872 N N . GLN A 1 103 ? 11.085 3.003 -11.842 1.00 97.69 103 GLN A N 1
ATOM 873 C CA . GLN A 1 103 ? 10.647 3.831 -12.969 1.00 97.69 103 GLN A CA 1
ATOM 874 C C . GLN A 1 103 ? 11.760 4.767 -13.461 1.00 97.69 103 GLN A C 1
ATOM 876 O O . GLN A 1 103 ? 11.926 4.961 -14.669 1.00 97.69 103 GLN A O 1
ATOM 881 N N . GLY A 1 104 ? 12.542 5.348 -12.547 1.00 98.06 104 GLY A N 1
ATOM 882 C CA . GLY A 1 104 ? 13.708 6.167 -12.874 1.00 98.06 104 GLY A CA 1
ATOM 883 C C . GLY A 1 104 ? 14.753 5.392 -13.677 1.00 98.06 104 GLY A C 1
ATOM 884 O O . GLY A 1 104 ? 15.169 5.841 -14.750 1.00 98.06 104 GLY A O 1
ATOM 885 N N . MET A 1 105 ? 15.120 4.202 -13.203 1.00 97.88 105 MET A N 1
ATOM 886 C CA . MET A 1 105 ? 16.049 3.301 -13.885 1.00 97.88 105 MET A CA 1
ATOM 887 C C . MET A 1 105 ? 15.520 2.856 -15.251 1.00 97.88 105 MET A C 1
ATOM 889 O O . MET A 1 105 ? 16.262 2.873 -16.236 1.00 97.88 105 MET A O 1
ATOM 893 N N . LEU A 1 106 ? 14.233 2.512 -15.343 1.00 97.88 106 LEU A N 1
ATOM 894 C CA . LEU A 1 106 ? 13.601 2.108 -16.597 1.00 97.88 106 LEU A CA 1
ATOM 895 C C . LEU A 1 106 ? 13.667 3.233 -17.635 1.00 97.88 106 LEU A C 1
ATOM 897 O O . LEU A 1 106 ? 14.102 3.001 -18.763 1.00 97.88 106 LEU A O 1
ATOM 901 N N . ARG A 1 107 ? 13.338 4.473 -17.246 1.00 98.00 107 ARG A N 1
ATOM 902 C CA . ARG A 1 107 ? 13.459 5.649 -18.125 1.00 98.00 107 ARG A CA 1
ATOM 903 C C . ARG A 1 107 ? 14.887 5.845 -18.634 1.00 98.00 107 ARG A C 1
ATOM 905 O O . ARG A 1 107 ? 15.077 6.165 -19.805 1.00 98.00 107 ARG A O 1
ATOM 912 N N . GLN A 1 108 ? 15.897 5.649 -17.786 1.00 97.69 108 GLN A N 1
ATOM 913 C CA . GLN A 1 108 ? 17.299 5.744 -18.204 1.00 97.69 108 GLN A CA 1
ATOM 914 C C . GLN A 1 108 ? 17.683 4.644 -19.201 1.00 97.69 108 GLN A C 1
ATOM 916 O O . GLN A 1 108 ? 18.379 4.919 -20.181 1.00 97.69 108 GLN A O 1
ATOM 921 N N . VAL A 1 109 ? 17.226 3.408 -18.976 1.00 97.62 109 VAL A N 1
ATOM 922 C CA . VAL A 1 109 ? 17.474 2.286 -19.890 1.00 97.62 109 VAL A CA 1
ATOM 923 C C . VAL A 1 109 ? 16.822 2.535 -21.246 1.00 97.62 109 VAL A C 1
ATOM 925 O O . VAL A 1 109 ? 17.502 2.361 -22.253 1.00 97.62 109 VAL A O 1
ATOM 928 N N . LEU A 1 110 ? 15.572 3.003 -21.281 1.00 97.00 110 LEU A N 1
ATOM 929 C CA . LEU A 1 110 ? 14.867 3.334 -22.524 1.00 97.00 110 LEU A CA 1
ATOM 930 C C . LEU A 1 110 ? 15.590 4.435 -23.308 1.00 97.00 110 LEU A C 1
ATOM 932 O O . LEU A 1 110 ? 15.967 4.212 -24.452 1.00 97.00 110 LEU A O 1
ATOM 936 N N . ARG A 1 111 ? 15.950 5.553 -22.660 1.00 97.19 111 ARG A N 1
ATOM 937 C CA . ARG A 1 111 ? 16.758 6.610 -23.305 1.00 97.19 111 ARG A CA 1
ATOM 938 C C . ARG A 1 111 ? 18.092 6.086 -23.841 1.00 97.19 111 ARG A C 1
ATOM 940 O O . ARG A 1 111 ? 18.591 6.560 -24.856 1.00 97.19 111 ARG A O 1
ATOM 947 N N . SER A 1 112 ? 18.719 5.144 -23.134 1.00 95.81 112 SER A N 1
ATOM 948 C CA . SER A 1 112 ? 19.956 4.513 -23.598 1.00 95.81 112 SER A CA 1
ATOM 949 C C . SER A 1 112 ? 19.722 3.610 -24.806 1.00 95.81 112 SER A C 1
ATOM 951 O O . SER A 1 112 ? 20.614 3.537 -25.646 1.00 95.81 112 SER A O 1
ATOM 953 N N . GLN A 1 113 ? 18.583 2.918 -24.888 1.00 96.12 113 GLN A N 1
ATOM 954 C CA . GLN A 1 113 ? 18.209 2.148 -26.073 1.00 96.12 113 GLN A CA 1
ATOM 955 C C . GLN A 1 113 ? 17.971 3.077 -27.256 1.00 96.12 113 GLN A C 1
ATOM 957 O O . GLN A 1 113 ? 18.576 2.852 -28.295 1.00 96.12 113 GLN A O 1
ATOM 962 N N . ASP A 1 114 ? 17.217 4.164 -27.082 1.00 95.75 114 ASP A N 1
ATOM 963 C CA . ASP A 1 114 ? 16.950 5.134 -28.151 1.00 95.75 114 ASP A CA 1
ATOM 964 C C . ASP A 1 114 ? 18.251 5.680 -28.760 1.00 95.75 114 ASP A C 1
ATOM 966 O O . ASP A 1 114 ? 18.411 5.700 -29.978 1.00 95.75 114 ASP A O 1
ATOM 970 N N . LYS A 1 115 ? 19.235 6.026 -27.915 1.00 94.69 115 LYS A N 1
ATOM 971 C CA . LYS A 1 115 ? 20.570 6.464 -28.362 1.00 94.69 115 LYS A CA 1
ATOM 972 C C . LYS A 1 115 ? 21.315 5.399 -29.166 1.00 94.69 115 LYS A C 1
ATOM 974 O O . LYS A 1 115 ? 21.915 5.715 -30.186 1.00 94.69 115 LYS A O 1
ATOM 979 N N . ILE A 1 116 ? 21.304 4.145 -28.707 1.00 93.88 116 ILE A N 1
ATOM 980 C CA . ILE A 1 116 ? 21.957 3.044 -29.433 1.00 93.88 116 ILE A CA 1
ATOM 981 C C . ILE A 1 116 ? 21.232 2.798 -30.755 1.00 93.88 116 ILE A C 1
ATOM 983 O O . ILE A 1 116 ? 21.885 2.547 -31.760 1.00 93.88 116 ILE A O 1
ATOM 987 N N . ASN A 1 117 ? 19.902 2.875 -30.758 1.00 93.50 117 ASN A N 1
ATOM 988 C CA . ASN A 1 117 ? 19.094 2.670 -31.950 1.00 93.50 117 ASN A CA 1
ATOM 989 C C . ASN A 1 117 ? 19.408 3.735 -33.002 1.00 93.50 117 ASN A C 1
ATOM 991 O O . ASN A 1 117 ? 19.662 3.401 -34.151 1.00 93.50 117 ASN A O 1
ATOM 995 N N . TYR A 1 118 ? 19.489 4.997 -32.579 1.00 93.56 118 TYR A N 1
ATOM 996 C CA . TYR A 1 118 ? 19.911 6.106 -33.426 1.00 93.56 118 TYR A CA 1
ATOM 997 C C . TYR A 1 118 ? 21.303 5.873 -34.033 1.00 93.56 118 TYR A C 1
ATOM 999 O O . TYR A 1 118 ? 21.457 5.949 -35.244 1.00 93.56 118 TYR A O 1
ATOM 1007 N N . MET A 1 119 ? 22.293 5.479 -33.221 1.00 92.25 119 MET A N 1
ATOM 1008 C CA . MET A 1 119 ? 23.647 5.155 -33.702 1.00 92.25 119 MET A CA 1
ATOM 1009 C C . MET A 1 119 ? 23.687 3.967 -34.673 1.00 92.25 119 MET A C 1
ATOM 1011 O O . MET A 1 119 ? 24.530 3.928 -35.563 1.00 92.25 119 MET A O 1
ATOM 1015 N N . ILE A 1 120 ? 22.817 2.969 -34.483 1.00 90.56 120 ILE A N 1
ATOM 1016 C CA . ILE A 1 120 ? 22.687 1.848 -35.421 1.00 90.56 120 ILE A CA 1
ATOM 1017 C C . ILE A 1 120 ? 22.116 2.346 -36.750 1.00 90.56 120 ILE A C 1
ATOM 1019 O O . ILE A 1 120 ? 22.637 1.956 -37.784 1.00 90.56 120 ILE A O 1
ATOM 1023 N N . LEU A 1 121 ? 21.087 3.196 -36.721 1.00 90.00 121 LEU A N 1
ATOM 1024 C CA . LEU A 1 121 ? 20.448 3.736 -37.923 1.00 90.00 121 LEU A CA 1
ATOM 1025 C C . LEU A 1 121 ? 21.388 4.672 -38.701 1.00 90.00 121 LEU A C 1
ATOM 1027 O O . LEU A 1 121 ? 21.556 4.480 -39.897 1.00 90.00 121 LEU A O 1
ATOM 1031 N N . GLU A 1 122 ? 22.073 5.607 -38.037 1.00 85.75 122 GLU A N 1
ATOM 1032 C CA . GLU A 1 122 ? 23.061 6.486 -38.691 1.00 85.75 122 GLU A CA 1
ATOM 1033 C C . GLU A 1 122 ? 24.294 5.733 -39.217 1.00 85.75 122 GLU A C 1
ATOM 1035 O O . GLU A 1 122 ? 24.921 6.153 -40.185 1.00 85.75 122 GLU A O 1
ATOM 1040 N N . GLY A 1 123 ? 24.666 4.618 -38.583 1.00 66.25 123 GLY A N 1
ATOM 1041 C CA . GLY A 1 123 ? 25.784 3.777 -39.014 1.00 66.25 123 GLY A CA 1
ATOM 1042 C C . GLY A 1 123 ? 25.469 2.841 -40.187 1.00 66.25 123 GLY A C 1
ATOM 1043 O O . GLY A 1 123 ? 26.355 2.093 -40.588 1.00 66.25 123 GLY A O 1
ATOM 1044 N N . VAL A 1 124 ? 24.229 2.832 -40.688 1.00 57.72 124 VAL A N 1
ATOM 1045 C CA . VAL A 1 124 ? 23.791 2.044 -41.858 1.00 57.72 124 VAL A CA 1
ATOM 1046 C C . VAL A 1 124 ? 23.829 2.873 -43.153 1.00 57.72 124 VAL A C 1
ATOM 1048 O O . VAL A 1 124 ? 23.874 2.289 -44.231 1.00 57.72 124 VAL A O 1
ATOM 1051 N N . ASP A 1 125 ? 23.894 4.205 -43.049 1.00 48.16 125 ASP A N 1
ATOM 1052 C CA . ASP A 1 125 ? 23.939 5.139 -44.188 1.00 48.16 125 ASP A CA 1
ATOM 1053 C C . ASP A 1 125 ? 25.371 5.576 -44.594 1.00 48.16 125 ASP A C 1
ATOM 1055 O O . ASP A 1 125 ? 25.526 6.458 -45.440 1.00 48.16 125 ASP A O 1
ATOM 1059 N N . ASN A 1 126 ? 26.421 4.957 -44.032 1.00 43.59 126 ASN A N 1
ATOM 1060 C CA . ASN A 1 126 ? 27.834 5.124 -44.427 1.00 43.59 126 ASN A CA 1
ATOM 1061 C C . ASN A 1 126 ? 28.446 3.788 -44.864 1.00 43.59 126 ASN A C 1
ATOM 1063 O O . ASN A 1 126 ? 29.331 3.814 -45.749 1.00 43.59 126 ASN A O 1
#

Sequ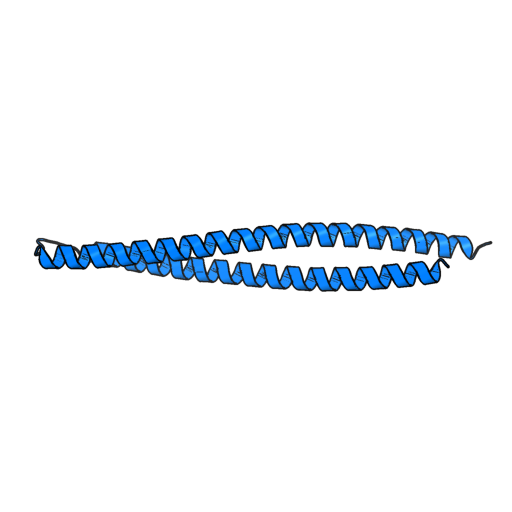ence (126 aa):
MLHQLMKIKQHRERGLRNELAHTTRLRQQVEQEISLLQQHRNEIKDKWQLACLELTGVIDHRVLIRWSEHMHSYQLKYEAIGQQISMQQQIHTRLTQEEIELQGMLRQVLRSQDKINYMILEGVDN

Organism: Salmonella diarizonae (NCBI:txid59204)

Radius of gyration: 27.97 Å; chains: 1; bounding box: 57×14×87 Å

pLDDT: mean 93.55, std 8.68, range [43.59, 98.38]

Secondary structure (DSSP, 8-state):
-HHHHHHHHHHHHHHHHHHHHHHHHHHHHHHHHHHHHHHHHHHHHHHHHHHHHT--SS--HHHHHHHHHHHHHHHHHHHHHHHHHHHHHHHHHHHHHHHHHHHHHHHHHHHHHHHHHHHHHHTT--